Protein AF-D0I6M9-F1 (afdb_monomer_lite)

Radius of gyration: 14.78 Å; chains: 1; bounding box: 27×19×39 Å

Structure (mmCIF, N/CA/C/O backbone):
data_AF-D0I6M9-F1
#
_entry.id   AF-D0I6M9-F1
#
loop_
_atom_site.group_PDB
_atom_site.id
_atom_site.type_symbol
_atom_site.label_atom_id
_atom_site.label_alt_id
_atom_site.label_comp_id
_atom_site.label_asym_id
_atom_site.label_entity_id
_atom_site.label_seq_id
_atom_site.pdbx_PDB_ins_code
_atom_site.Cartn_x
_atom_site.Cartn_y
_atom_site.Cartn_z
_atom_site.occupancy
_atom_site.B_iso_or_equiv
_atom_site.auth_seq_id
_atom_site.auth_comp_id
_atom_site.auth_asym_id
_atom_site.auth_atom_id
_atom_site.pdbx_PDB_model_num
ATOM 1 N N . MET A 1 1 ? 0.255 -4.764 -6.101 1.00 91.81 1 MET A N 1
ATOM 2 C CA . MET A 1 1 ? 0.610 -3.550 -6.872 1.00 91.81 1 MET A CA 1
ATOM 3 C C . MET A 1 1 ? 1.994 -3.720 -7.476 1.00 91.81 1 MET A C 1
ATOM 5 O O . MET A 1 1 ? 2.721 -4.585 -7.010 1.00 91.81 1 MET A O 1
ATOM 9 N N . MET A 1 2 ? 2.364 -2.939 -8.494 1.00 93.75 2 MET A N 1
ATOM 10 C CA . MET A 1 2 ? 3.753 -2.936 -8.978 1.00 93.75 2 MET A CA 1
ATOM 11 C C . MET A 1 2 ? 4.702 -2.501 -7.856 1.00 93.75 2 MET A C 1
ATOM 13 O O . MET A 1 2 ? 4.380 -1.558 -7.120 1.00 93.75 2 MET A O 1
ATOM 17 N N . GLU A 1 3 ? 5.824 -3.208 -7.729 1.00 94.38 3 GLU A N 1
ATOM 18 C CA . GLU A 1 3 ? 6.887 -2.885 -6.775 1.00 94.38 3 GLU A CA 1
ATOM 19 C C . GLU A 1 3 ? 7.500 -1.503 -7.044 1.00 94.38 3 GLU A C 1
ATOM 21 O O . GLU A 1 3 ? 7.407 -0.970 -8.147 1.00 94.38 3 GLU A O 1
ATOM 26 N N . GLY A 1 4 ? 8.145 -0.921 -6.031 1.00 92.19 4 GLY A N 1
ATOM 27 C CA . GLY A 1 4 ? 8.937 0.307 -6.180 1.00 92.19 4 GLY A CA 1
ATOM 28 C C . GLY A 1 4 ? 8.527 1.463 -5.269 1.00 92.19 4 GLY A C 1
ATOM 29 O O . GLY A 1 4 ? 9.274 2.439 -5.170 1.00 92.19 4 GLY A O 1
ATOM 30 N N . ARG A 1 5 ? 7.394 1.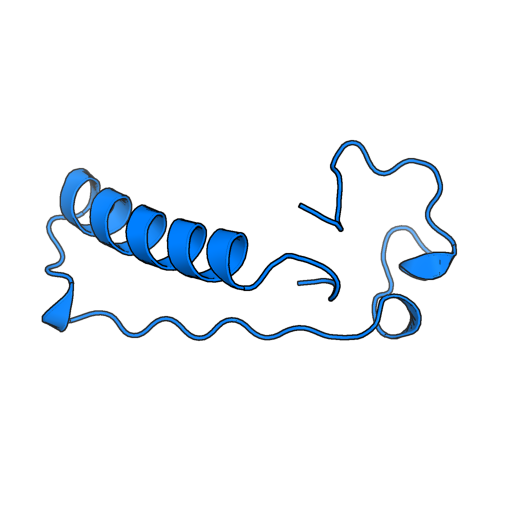355 -4.563 1.00 95.56 5 ARG A N 1
ATOM 31 C CA . ARG A 1 5 ? 6.960 2.354 -3.571 1.00 95.56 5 ARG A CA 1
ATOM 32 C C . ARG A 1 5 ? 7.788 2.277 -2.295 1.00 95.56 5 ARG A C 1
ATOM 34 O O . ARG A 1 5 ? 8.163 1.192 -1.841 1.00 95.56 5 ARG A O 1
ATOM 41 N N . LYS A 1 6 ? 8.005 3.428 -1.657 1.00 96.50 6 LYS A N 1
ATOM 42 C CA . LYS A 1 6 ? 8.701 3.494 -0.369 1.00 96.50 6 LYS A CA 1
ATOM 43 C C . LYS A 1 6 ? 7.905 2.772 0.713 1.00 96.50 6 LYS A C 1
ATOM 45 O O . LYS A 1 6 ? 6.673 2.723 0.702 1.00 96.50 6 LYS A O 1
ATOM 50 N N . VAL A 1 7 ? 8.628 2.254 1.704 1.00 96.81 7 VAL A N 1
ATOM 51 C CA . VAL A 1 7 ? 8.033 1.607 2.883 1.00 96.81 7 VAL A CA 1
ATOM 52 C C . VAL A 1 7 ? 7.053 2.548 3.591 1.00 96.81 7 VAL A C 1
ATOM 54 O O . VAL A 1 7 ? 5.951 2.131 3.940 1.00 96.81 7 VAL A O 1
ATOM 57 N N . GLU A 1 8 ? 7.408 3.825 3.731 1.00 97.00 8 GLU A N 1
ATOM 58 C CA . GLU A 1 8 ? 6.552 4.818 4.388 1.00 97.00 8 GLU A CA 1
ATOM 59 C C . GLU A 1 8 ? 5.254 5.087 3.619 1.00 97.00 8 GLU A C 1
ATOM 61 O O . GLU A 1 8 ? 4.194 5.188 4.233 1.00 97.00 8 GLU A O 1
ATOM 66 N N . THR A 1 9 ? 5.289 5.079 2.285 1.00 97.00 9 THR A N 1
ATOM 67 C CA . THR A 1 9 ? 4.087 5.200 1.446 1.00 97.00 9 THR A CA 1
ATOM 68 C C . THR A 1 9 ? 3.142 4.017 1.645 1.00 97.00 9 THR A C 1
ATOM 70 O O . THR A 1 9 ? 1.930 4.197 1.770 1.00 97.00 9 THR A O 1
ATOM 73 N N . LYS A 1 10 ? 3.682 2.796 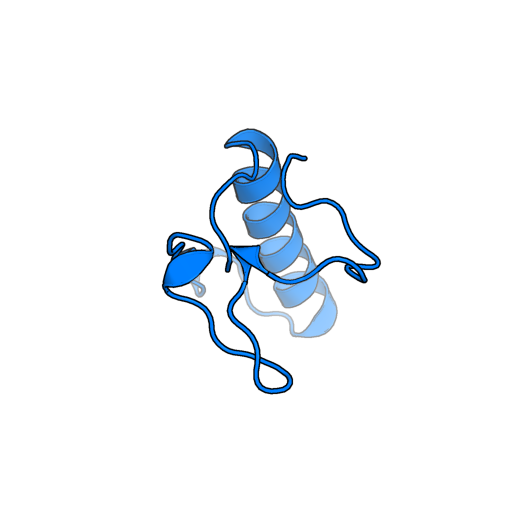1.741 1.00 97.19 10 LYS A N 1
ATOM 74 C CA . LYS A 1 10 ? 2.889 1.590 2.027 1.00 97.19 10 LYS A CA 1
ATOM 75 C C . LYS A 1 10 ? 2.247 1.648 3.416 1.00 97.19 10 LYS A C 1
ATOM 77 O O . LYS A 1 10 ? 1.059 1.365 3.548 1.00 97.19 10 LYS A O 1
ATOM 82 N N . LYS A 1 11 ? 2.993 2.082 4.438 1.00 98.06 11 LYS A N 1
ATOM 83 C CA . LYS A 1 11 ? 2.455 2.295 5.795 1.00 98.06 11 LYS A CA 1
ATOM 84 C C . LYS A 1 11 ? 1.371 3.375 5.817 1.00 98.06 11 LYS A C 1
ATOM 86 O O . LYS A 1 11 ? 0.353 3.196 6.480 1.00 98.06 11 LYS A O 1
ATOM 91 N N . ALA A 1 12 ? 1.576 4.479 5.099 1.00 97.94 12 ALA A N 1
ATOM 92 C CA . ALA A 1 12 ? 0.600 5.560 4.993 1.00 97.94 12 ALA A CA 1
ATOM 93 C C . ALA A 1 12 ? -0.703 5.080 4.339 1.00 97.94 12 ALA A C 1
ATOM 95 O O . ALA A 1 12 ? -1.778 5.383 4.850 1.00 97.94 12 ALA A O 1
ATOM 96 N N . LEU A 1 13 ? -0.612 4.267 3.280 1.00 97.81 13 LEU A N 1
ATOM 97 C CA . LEU A 1 13 ? -1.777 3.642 2.650 1.00 97.81 13 LEU A CA 1
ATOM 98 C C . LEU A 1 13 ? -2.549 2.756 3.636 1.00 97.81 13 LEU A C 1
ATOM 100 O O . LEU A 1 13 ? -3.763 2.893 3.741 1.00 97.81 13 LEU A O 1
ATOM 104 N N . ILE A 1 14 ? -1.860 1.891 4.386 1.00 98.31 14 ILE A N 1
ATOM 105 C CA . ILE A 1 14 ? -2.494 1.015 5.387 1.00 98.31 14 ILE A CA 1
ATOM 106 C C . ILE A 1 14 ? -3.252 1.846 6.433 1.00 98.31 14 ILE A C 1
ATOM 108 O O . ILE A 1 14 ? -4.431 1.603 6.677 1.00 98.31 14 ILE A O 1
ATOM 112 N N . LYS A 1 15 ? -2.613 2.878 7.002 1.00 98.50 15 LYS A N 1
ATOM 113 C CA . LYS A 1 15 ? -3.253 3.775 7.983 1.00 98.50 15 LYS A CA 1
ATOM 114 C C . LYS A 1 15 ? -4.452 4.519 7.391 1.00 98.50 15 LYS A C 1
ATOM 116 O O . LYS A 1 15 ? -5.482 4.645 8.045 1.00 98.50 15 LYS A O 1
ATOM 121 N N . ALA A 1 16 ? -4.334 4.992 6.151 1.00 98.38 16 ALA A N 1
ATOM 122 C CA . ALA A 1 16 ? -5.427 5.667 5.465 1.00 98.38 16 ALA A CA 1
ATOM 123 C C . ALA A 1 16 ? -6.616 4.727 5.219 1.00 98.38 16 ALA A C 1
ATOM 125 O O . ALA A 1 16 ? -7.758 5.162 5.342 1.00 98.38 16 ALA A O 1
ATOM 126 N N . LEU A 1 17 ? -6.374 3.455 4.892 1.00 98.44 17 LEU A N 1
ATOM 127 C CA . LEU A 1 17 ? -7.436 2.465 4.711 1.00 98.44 17 LEU A CA 1
ATOM 128 C C . LEU A 1 17 ? -8.182 2.193 6.019 1.00 98.44 17 LEU A C 1
ATOM 130 O O . LEU A 1 17 ? -9.406 2.270 6.006 1.00 98.44 17 LEU A O 1
ATOM 134 N N . PHE A 1 18 ? -7.475 1.972 7.134 1.00 98.56 18 PHE A N 1
ATOM 135 C CA . PHE A 1 18 ? -8.112 1.828 8.450 1.00 98.56 18 PHE A CA 1
ATOM 136 C C . PHE A 1 18 ? -9.027 3.016 8.767 1.00 98.56 18 PHE A C 1
ATOM 138 O O . PHE A 1 18 ? -10.220 2.824 8.987 1.00 98.56 18 PHE A O 1
ATOM 145 N N . ASN A 1 19 ? -8.500 4.243 8.677 1.00 98.56 19 ASN A N 1
ATOM 146 C CA . ASN A 1 19 ? -9.267 5.455 8.971 1.00 98.56 19 ASN A CA 1
ATOM 147 C C . ASN A 1 19 ? -10.500 5.605 8.066 1.00 98.56 19 ASN A C 1
ATOM 149 O O . ASN A 1 19 ? -11.573 5.977 8.529 1.00 98.56 19 ASN A O 1
ATOM 153 N N . ASN A 1 20 ? -10.361 5.340 6.762 1.00 98.56 20 ASN A N 1
ATOM 154 C CA . ASN A 1 20 ? -11.473 5.483 5.821 1.00 98.56 20 ASN A CA 1
ATOM 155 C C . ASN A 1 20 ? -12.551 4.416 6.022 1.00 98.56 20 ASN A C 1
ATOM 157 O O . ASN A 1 20 ? -13.732 4.715 5.852 1.00 98.56 20 ASN A O 1
ATOM 161 N N . ILE A 1 21 ? -12.162 3.181 6.343 1.00 98.50 21 ILE A N 1
ATOM 162 C CA . ILE A 1 21 ? -13.110 2.094 6.590 1.00 98.50 21 ILE A CA 1
ATOM 163 C C . ILE A 1 21 ? -13.890 2.370 7.878 1.00 98.50 21 ILE A C 1
ATOM 165 O O . ILE A 1 21 ? -15.117 2.301 7.860 1.00 98.50 21 ILE A O 1
ATOM 169 N N . GLU A 1 22 ? -13.210 2.768 8.952 1.00 98.38 22 GLU A N 1
ATOM 170 C CA . GLU A 1 22 ? -13.861 3.148 10.206 1.00 98.38 22 GLU A CA 1
ATOM 171 C C . GLU A 1 22 ? -14.816 4.333 9.998 1.00 98.38 22 GLU A C 1
ATOM 173 O O . GLU A 1 22 ? -15.994 4.248 10.338 1.00 98.38 22 GLU A O 1
ATOM 178 N N . LEU A 1 23 ? -14.359 5.402 9.334 1.00 98.50 23 LEU A N 1
ATOM 179 C CA . LEU A 1 23 ? -15.159 6.613 9.123 1.00 98.50 23 LEU A CA 1
ATOM 180 C C . LEU A 1 23 ? -16.386 6.389 8.227 1.00 98.50 23 LEU A C 1
ATOM 182 O O . LEU A 1 23 ? -17.417 7.026 8.432 1.00 98.50 23 LEU A O 1
ATOM 186 N N . ARG A 1 24 ? -16.287 5.529 7.206 1.00 98.38 24 ARG A N 1
ATOM 187 C CA . ARG A 1 24 ? -17.370 5.341 6.223 1.00 98.38 24 ARG A CA 1
ATOM 188 C C . ARG A 1 24 ? -18.287 4.167 6.535 1.00 98.38 24 ARG A C 1
ATOM 190 O O . ARG A 1 24 ? -19.435 4.193 6.101 1.00 98.38 24 ARG A O 1
ATOM 197 N N . LEU A 1 25 ? -17.779 3.138 7.208 1.00 98.06 25 LEU A N 1
ATOM 198 C CA . LEU A 1 25 ? -18.479 1.867 7.408 1.00 98.06 25 LEU A CA 1
ATOM 199 C C . LEU A 1 25 ? -18.631 1.497 8.891 1.00 98.06 25 LEU A C 1
ATOM 201 O O . LEU A 1 25 ? -19.345 0.546 9.187 1.00 98.06 25 LEU A O 1
ATOM 205 N N . GLY A 1 26 ? -17.992 2.224 9.816 1.00 97.88 26 GLY A N 1
ATOM 206 C CA . GLY A 1 26 ? -18.081 1.966 11.258 1.00 97.88 26 GLY A CA 1
ATOM 207 C C . GLY A 1 26 ? -17.380 0.684 11.716 1.00 97.88 26 GLY A C 1
ATOM 208 O O . GLY A 1 26 ? -17.669 0.198 12.805 1.00 97.88 26 GLY A O 1
ATOM 209 N N . ILE A 1 27 ? -16.493 0.115 10.893 1.00 98.44 27 ILE A N 1
ATOM 210 C CA . ILE A 1 27 ? -15.738 -1.097 11.233 1.00 98.44 27 ILE A CA 1
ATOM 211 C C . ILE A 1 27 ? -14.452 -0.679 11.943 1.00 98.44 27 ILE A C 1
ATOM 213 O O . ILE A 1 27 ? -13.652 0.075 11.382 1.00 98.44 27 ILE A O 1
ATOM 217 N N . ALA A 1 28 ? -14.255 -1.169 13.165 1.00 98.25 28 ALA A N 1
ATOM 218 C CA . ALA A 1 28 ? -13.091 -0.827 13.965 1.00 98.25 28 ALA A CA 1
ATOM 219 C C . ALA A 1 28 ? -11.802 -1.422 13.356 1.00 98.25 28 ALA A C 1
ATOM 221 O O . ALA A 1 28 ? -11.828 -2.528 12.810 1.00 98.25 28 ALA A O 1
ATOM 222 N N . PRO A 1 29 ? -10.640 -0.755 13.493 1.00 97.88 29 PRO A N 1
ATOM 223 C CA . PRO A 1 29 ? -9.375 -1.261 12.955 1.00 97.88 29 PRO A CA 1
ATOM 224 C C . PRO A 1 29 ? -8.965 -2.652 13.459 1.00 97.88 29 PRO A C 1
ATOM 226 O O . PRO A 1 29 ? -8.258 -3.364 12.755 1.00 97.88 29 PRO A O 1
ATOM 229 N N . ILE A 1 30 ? -9.405 -3.045 14.660 1.00 98.00 30 ILE A N 1
ATOM 230 C CA . ILE A 1 30 ? -9.121 -4.364 15.248 1.00 98.00 30 ILE A CA 1
ATOM 231 C C . ILE A 1 30 ? -9.764 -5.519 14.467 1.00 98.00 30 ILE A C 1
ATOM 233 O O . ILE A 1 30 ? -9.260 -6.638 14.507 1.00 98.00 30 ILE A O 1
ATOM 237 N N . ASP A 1 31 ? -10.830 -5.236 13.719 1.00 98.31 31 ASP A N 1
ATOM 238 C CA . ASP A 1 31 ? -11.581 -6.224 12.943 1.00 98.31 31 ASP A CA 1
ATOM 239 C C . ASP A 1 31 ? -11.071 -6.350 11.494 1.00 98.31 31 ASP A C 1
ATOM 241 O O . ASP A 1 31 ? -11.691 -7.015 10.663 1.00 98.31 31 ASP A O 1
ATOM 245 N N . ILE A 1 32 ? -9.961 -5.682 11.151 1.00 97.62 32 ILE A N 1
ATOM 246 C CA . ILE A 1 32 ? -9.460 -5.574 9.779 1.00 97.62 32 ILE A CA 1
ATOM 247 C C . ILE A 1 32 ? -7.980 -5.970 9.725 1.00 97.62 32 ILE A C 1
ATOM 249 O O . ILE A 1 32 ? -7.137 -5.415 10.424 1.00 97.62 32 ILE A O 1
ATOM 253 N N . GLU A 1 33 ? -7.635 -6.866 8.800 1.00 98.44 33 GLU A N 1
ATOM 254 C CA . GLU A 1 33 ? -6.248 -7.178 8.442 1.00 98.44 33 GLU A CA 1
ATOM 255 C C . GLU A 1 33 ? -5.947 -6.696 7.014 1.00 98.44 33 GLU A C 1
ATOM 257 O O . GLU A 1 33 ? -6.726 -6.927 6.087 1.00 98.44 33 GLU A O 1
ATOM 262 N N . ILE A 1 34 ? -4.806 -6.024 6.815 1.00 98.12 34 ILE A N 1
ATOM 263 C CA . ILE A 1 34 ? -4.390 -5.496 5.508 1.00 98.12 34 ILE A CA 1
ATOM 264 C C . ILE A 1 34 ? -3.005 -6.030 5.154 1.00 98.12 34 ILE A C 1
ATOM 266 O O . ILE A 1 34 ? -2.013 -5.692 5.796 1.00 98.12 34 ILE A O 1
ATOM 270 N N . THR A 1 35 ? -2.925 -6.783 4.056 1.00 97.94 35 THR A N 1
ATOM 271 C CA . THR A 1 35 ? -1.658 -7.227 3.464 1.00 97.94 35 THR A CA 1
ATOM 272 C C . THR A 1 35 ? -1.460 -6.608 2.084 1.00 97.94 35 THR A C 1
ATOM 274 O O . THR A 1 35 ? -2.281 -6.767 1.181 1.00 97.94 35 THR A O 1
ATOM 277 N N . ILE A 1 36 ? -0.324 -5.938 1.891 1.00 97.31 36 ILE A N 1
ATOM 278 C CA . ILE A 1 36 ? 0.100 -5.418 0.590 1.00 97.31 36 ILE A CA 1
ATOM 279 C C . ILE A 1 36 ? 0.959 -6.472 -0.112 1.00 97.31 36 ILE A C 1
ATOM 281 O O . ILE A 1 36 ? 2.019 -6.842 0.385 1.00 97.31 36 ILE A O 1
ATOM 285 N N . LYS A 1 37 ? 0.530 -6.916 -1.298 1.00 96.94 37 LYS A N 1
ATOM 286 C CA . LYS A 1 37 ? 1.337 -7.764 -2.187 1.00 96.94 37 LYS A CA 1
ATOM 287 C C . LYS A 1 37 ? 1.915 -6.934 -3.325 1.00 96.94 37 LYS A C 1
ATOM 289 O O . LYS A 1 37 ? 1.184 -6.177 -3.972 1.00 96.94 37 LYS A O 1
ATOM 294 N N . GLU A 1 38 ? 3.203 -7.108 -3.581 1.00 96.25 38 GLU A N 1
ATOM 295 C CA . GLU A 1 38 ? 3.924 -6.460 -4.673 1.00 96.25 38 GLU A CA 1
ATOM 296 C C . GLU A 1 38 ? 4.535 -7.497 -5.611 1.00 96.25 38 GLU A C 1
ATOM 298 O O . GLU A 1 38 ? 4.867 -8.603 -5.184 1.00 96.25 38 GLU A O 1
ATOM 303 N N . GLN A 1 39 ? 4.627 -7.151 -6.892 1.00 96.88 39 GLN A N 1
ATOM 304 C CA . GLN A 1 39 ? 5.299 -7.960 -7.906 1.00 96.88 39 GLN A CA 1
ATOM 305 C C . GLN A 1 39 ? 6.128 -7.042 -8.814 1.00 96.88 39 GLN A C 1
ATOM 307 O O . GLN A 1 39 ? 5.701 -5.897 -9.036 1.00 96.88 39 GLN A O 1
ATOM 312 N N . PRO A 1 40 ? 7.252 -7.535 -9.362 1.00 95.50 40 PRO A N 1
ATOM 313 C CA . PRO A 1 40 ? 8.041 -6.816 -10.355 1.00 95.50 40 PRO A CA 1
ATOM 314 C C . PRO A 1 40 ? 7.220 -6.358 -11.552 1.00 95.50 40 PRO A C 1
ATOM 316 O O . PRO A 1 40 ? 6.273 -7.038 -11.941 1.00 95.50 40 PRO A O 1
ATOM 319 N N . ALA A 1 41 ? 7.592 -5.227 -12.157 1.00 93.94 41 ALA A N 1
ATOM 320 C CA . ALA A 1 41 ? 6.849 -4.631 -13.272 1.00 93.94 41 ALA A CA 1
ATOM 321 C C . ALA A 1 41 ? 6.651 -5.605 -14.454 1.00 93.94 41 ALA A C 1
ATOM 323 O O . ALA A 1 41 ? 5.547 -5.694 -14.984 1.00 93.94 41 ALA A O 1
ATOM 324 N N . HIS A 1 42 ? 7.656 -6.427 -14.772 1.00 94.88 42 HIS A N 1
ATOM 325 C CA . HIS A 1 42 ? 7.582 -7.451 -15.825 1.00 94.88 42 HIS A CA 1
ATOM 326 C C . HIS A 1 42 ? 6.625 -8.619 -15.512 1.00 94.88 42 HIS A C 1
ATOM 328 O O . HIS A 1 42 ? 6.272 -9.389 -16.399 1.00 94.88 42 HIS A O 1
ATOM 334 N N . CYS A 1 43 ? 6.184 -8.775 -14.259 1.00 96.31 43 CYS A N 1
ATOM 335 C CA . CYS A 1 43 ? 5.149 -9.742 -13.878 1.00 96.31 43 CYS A CA 1
ATOM 336 C C . CYS A 1 43 ? 3.726 -9.173 -13.997 1.00 96.31 43 CYS A C 1
ATOM 338 O O . CYS A 1 43 ? 2.758 -9.880 -13.715 1.00 96.31 43 CYS A O 1
ATOM 340 N N . TRP A 1 44 ? 3.580 -7.902 -14.376 1.00 94.62 44 TRP A N 1
ATOM 341 C CA . TRP A 1 44 ? 2.288 -7.276 -14.633 1.00 94.62 44 TRP A CA 1
ATOM 342 C C . TRP A 1 44 ? 2.027 -7.224 -16.130 1.00 94.62 44 TRP A C 1
ATOM 344 O O . TRP A 1 44 ? 2.875 -6.760 -16.879 1.00 94.62 44 TRP A O 1
ATOM 354 N N . GLY A 1 45 ? 0.832 -7.640 -16.549 1.00 93.75 45 GLY A N 1
ATOM 355 C CA . GLY A 1 45 ? 0.343 -7.465 -17.914 1.00 93.75 45 GLY A CA 1
ATOM 356 C C . GLY A 1 45 ? -0.956 -6.670 -17.905 1.00 93.75 45 GLY A C 1
ATOM 357 O O . GLY A 1 45 ? -1.915 -7.051 -17.232 1.00 93.75 45 GLY A O 1
ATOM 358 N N . PHE A 1 46 ? -0.999 -5.555 -18.628 1.00 91.00 46 PHE A N 1
ATOM 359 C CA . PHE A 1 46 ? -2.215 -4.765 -18.810 1.00 91.00 46 PHE A CA 1
ATOM 360 C C . PHE A 1 46 ? -2.160 -4.006 -20.134 1.00 91.00 46 PHE A C 1
ATOM 362 O O . PHE A 1 46 ? -1.092 -3.662 -20.619 1.00 91.00 46 PHE A O 1
ATOM 369 N N . ARG A 1 47 ? -3.325 -3.761 -20.751 1.00 90.19 47 ARG A N 1
ATOM 370 C CA . ARG A 1 47 ? -3.429 -3.096 -22.070 1.00 90.19 47 ARG A CA 1
ATOM 371 C C . ARG A 1 47 ? -2.610 -3.772 -23.190 1.00 90.19 47 ARG A C 1
ATOM 373 O O . ARG A 1 47 ? -2.275 -3.125 -24.172 1.00 90.19 47 ARG A O 1
ATOM 380 N N . GLY A 1 48 ? -2.322 -5.069 -23.057 1.00 91.75 48 GLY A N 1
ATOM 381 C CA . GLY A 1 48 ? -1.558 -5.838 -24.046 1.00 91.75 48 GLY A CA 1
ATOM 382 C C . GLY A 1 48 ? -0.037 -5.663 -23.978 1.00 91.75 48 GLY A C 1
ATOM 383 O O . GLY A 1 48 ? 0.639 -6.172 -24.862 1.00 91.75 48 GLY A O 1
ATOM 384 N N . ILE A 1 49 ? 0.484 -4.985 -22.952 1.00 94.19 49 ILE A N 1
ATOM 385 C CA . ILE A 1 49 ? 1.919 -4.775 -22.707 1.00 94.19 49 ILE A CA 1
ATOM 386 C C . ILE A 1 49 ? 2.280 -5.157 -21.265 1.00 94.19 49 ILE A C 1
ATOM 388 O O . ILE A 1 49 ? 1.387 -5.310 -20.416 1.00 94.19 49 ILE A O 1
ATOM 392 N N . THR A 1 50 ? 3.568 -5.335 -20.975 1.00 94.81 50 THR A N 1
ATOM 393 C CA . THR A 1 50 ? 4.043 -5.573 -19.606 1.00 94.81 50 THR A CA 1
ATOM 394 C C . THR A 1 50 ? 4.244 -4.268 -18.835 1.00 94.81 50 THR A C 1
ATOM 396 O O . THR A 1 50 ? 4.367 -3.189 -19.409 1.00 94.81 50 THR A O 1
ATOM 399 N N . GLY A 1 51 ? 4.251 -4.336 -17.501 1.00 90.88 51 GLY A N 1
ATOM 400 C CA . GLY A 1 51 ? 4.341 -3.157 -16.633 1.00 90.88 51 GLY A CA 1
ATOM 401 C C . GLY A 1 51 ? 5.595 -2.304 -16.842 1.00 90.88 51 GLY A C 1
ATOM 402 O O . GLY A 1 51 ? 5.558 -1.100 -16.603 1.00 90.88 51 GLY A O 1
ATOM 403 N N . ASP A 1 52 ? 6.688 -2.916 -17.287 1.00 91.19 52 ASP A N 1
ATOM 404 C CA . ASP A 1 52 ? 7.959 -2.273 -17.628 1.00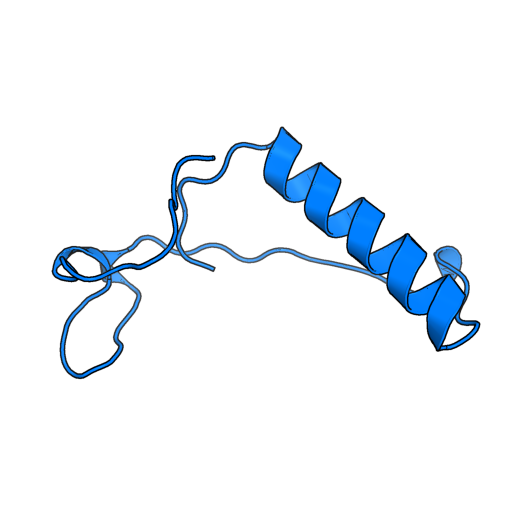 91.19 52 ASP A CA 1
ATOM 405 C C . ASP A 1 52 ? 7.987 -1.657 -19.039 1.00 91.19 52 ASP A C 1
ATOM 407 O O . ASP A 1 52 ? 8.785 -0.757 -19.287 1.00 91.19 52 ASP A O 1
ATOM 411 N N . GLU A 1 53 ? 7.085 -2.067 -19.934 1.00 92.50 53 GLU A N 1
ATOM 412 C CA . GLU A 1 53 ? 6.912 -1.482 -21.274 1.00 92.50 53 GLU A CA 1
ATOM 413 C C . GLU A 1 53 ? 5.999 -0.243 -21.267 1.00 92.50 53 GLU A C 1
ATOM 415 O O . GLU A 1 53 ? 5.892 0.481 -22.261 1.00 92.50 53 GLU A O 1
ATOM 420 N N . VAL A 1 54 ? 5.310 0.021 -20.154 1.00 89.50 54 VAL A N 1
ATOM 421 C CA . VAL A 1 54 ? 4.287 1.070 -20.081 1.00 89.50 54 VAL A CA 1
ATOM 422 C C . VAL A 1 54 ? 4.923 2.453 -19.961 1.00 89.50 54 VAL A C 1
ATOM 424 O O . VAL A 1 54 ? 5.487 2.815 -18.930 1.00 89.50 54 VAL A O 1
ATOM 427 N N . ALA A 1 55 ? 4.740 3.276 -20.995 1.00 83.25 55 ALA A N 1
ATOM 428 C CA . ALA A 1 55 ? 5.227 4.657 -21.037 1.00 83.25 55 ALA A CA 1
ATOM 429 C C . ALA A 1 55 ? 4.184 5.710 -20.606 1.00 83.25 55 ALA A C 1
ATOM 431 O O . ALA A 1 55 ? 4.545 6.852 -20.325 1.00 83.25 55 ALA A O 1
ATOM 432 N N . ASP A 1 56 ? 2.895 5.357 -20.550 1.00 87.00 56 ASP A N 1
ATOM 433 C CA . ASP A 1 56 ? 1.777 6.299 -20.376 1.00 87.00 56 ASP A CA 1
ATOM 434 C C . ASP A 1 56 ? 1.150 6.286 -18.965 1.00 87.00 56 ASP A C 1
ATOM 436 O O . ASP A 1 56 ? -0.008 6.670 -18.776 1.00 87.00 56 ASP A O 1
ATOM 440 N N . LEU A 1 57 ? 1.901 5.858 -17.943 1.00 85.06 57 LEU A N 1
ATOM 441 C CA . LEU A 1 57 ? 1.422 5.875 -16.558 1.00 85.06 57 LEU A CA 1
ATOM 442 C C . LEU A 1 57 ? 1.165 7.310 -16.072 1.00 85.06 57 LEU A C 1
ATOM 444 O O . LEU A 1 57 ? 2.071 8.134 -15.975 1.00 85.06 57 LEU A O 1
ATOM 448 N N . THR A 1 58 ? -0.073 7.584 -15.656 1.00 88.12 58 THR A N 1
ATOM 449 C CA . THR A 1 58 ? -0.476 8.880 -15.076 1.00 88.12 58 THR A CA 1
ATOM 450 C C . THR A 1 58 ? -0.061 9.054 -13.610 1.00 88.12 58 THR A C 1
ATOM 452 O O . THR A 1 58 ? -0.290 10.108 -13.019 1.00 88.12 58 THR A O 1
ATOM 455 N N . TYR A 1 59 ? 0.548 8.034 -13.001 1.00 84.56 59 TYR A N 1
ATOM 456 C CA . TYR A 1 59 ? 0.970 8.025 -11.603 1.00 84.56 59 TYR A CA 1
ATOM 457 C C . TYR A 1 59 ? 2.415 7.548 -11.457 1.00 84.56 59 TYR A C 1
ATOM 459 O O . TYR A 1 59 ? 2.932 6.784 -12.267 1.00 84.56 59 TYR A O 1
ATOM 467 N N . LYS A 1 60 ? 3.068 7.972 -10.372 1.00 85.94 60 LYS A N 1
ATOM 468 C CA . LYS A 1 60 ? 4.448 7.586 -10.060 1.00 85.94 60 LYS A CA 1
ATOM 469 C C . LYS A 1 60 ? 4.471 6.311 -9.219 1.00 85.94 60 LYS A C 1
ATOM 471 O O . LYS A 1 60 ? 3.761 6.212 -8.218 1.00 85.94 60 LYS A O 1
ATOM 476 N N . VAL A 1 61 ? 5.303 5.348 -9.613 1.00 82.69 61 VAL A N 1
ATOM 477 C CA . VAL A 1 61 ? 5.513 4.100 -8.858 1.00 82.69 61 VAL A CA 1
ATOM 478 C C . VAL A 1 61 ? 6.524 4.303 -7.723 1.00 82.69 61 VAL A C 1
ATOM 480 O O . VAL A 1 61 ? 6.323 3.788 -6.629 1.00 82.69 61 VAL A O 1
ATOM 483 N N . HIS A 1 62 ? 7.554 5.126 -7.928 1.00 83.56 62 HIS A N 1
ATOM 484 C CA . HIS A 1 62 ? 8.592 5.408 -6.929 1.00 83.56 62 HIS A CA 1
ATOM 485 C C . HIS A 1 62 ? 8.252 6.621 -6.057 1.00 83.56 62 HIS A C 1
ATOM 487 O O . HIS A 1 62 ? 8.829 7.700 -6.214 1.00 83.56 62 HIS A O 1
ATOM 493 N N . VAL A 1 63 ? 7.290 6.443 -5.149 1.00 80.44 63 VAL A N 1
ATOM 494 C CA . VAL A 1 63 ? 6.849 7.463 -4.177 1.00 80.44 63 VAL A CA 1
ATOM 495 C C . VAL A 1 63 ? 6.977 6.991 -2.746 1.00 80.44 63 VAL A C 1
ATOM 497 O O . VAL A 1 63 ? 6.667 5.811 -2.454 1.00 80.44 63 VAL A O 1
#

InterPro domains:
  IPR014347 Tautomerase/MIF superfamily [G3DSA:3.30.429.10] (1-63)
  IPR014347 Tautomerase/MIF superfamily [SSF55331] (1-53)
  IPR037479 Tautomerase, MSAD family [PF14552] (1-47)

pLDDT: mean 94.46, std 4.8, range [80.44, 98.56]

Secondary structure (DSSP, 8-state):
-BS---HHHHHHHHHHHHHH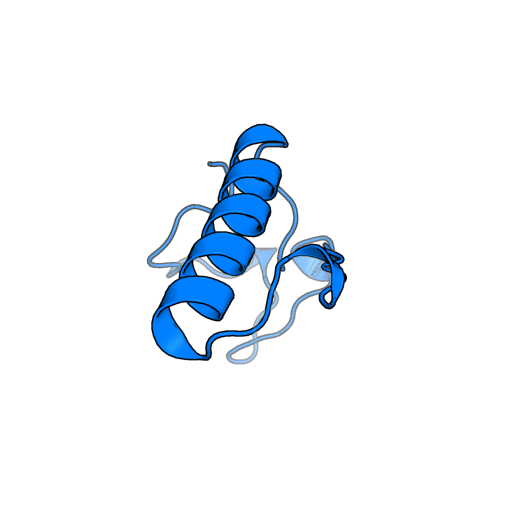HHHHH---GGG-------B-GGG-EETTEETTT----SS-S--

Foldseek 3Di:
DEDAEDPVVVVVVLVVVQVVCCVPPVDHSVNDDDDDDYDHQQVDDDPNDTRVPDPPDPDDNND

Organism: NCBI:txid675812

Sequence (63 aa):
MMEGRKVETKKALIKALFNNIELRLGIAPIDIEITIKEQPAHCWGFRGITGDEVADLTYKVHV

=== Feature glossary ===
Reading guide. The protein is described through the following features:

Foldseek 3Di. A 3Di character summarizes, for each residue, the relative orientation of the Cα frame of its nearest spatial neighbor. Because it encodes fold topology r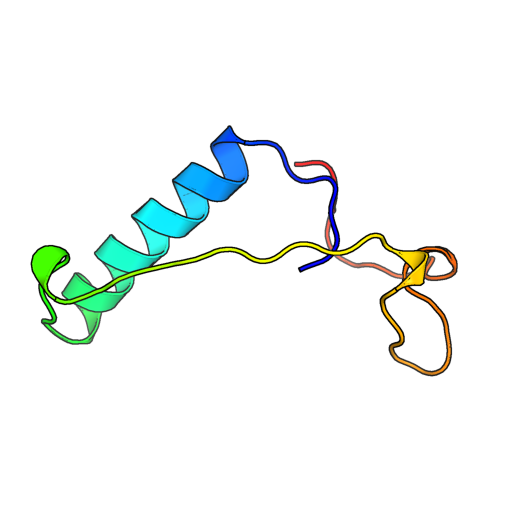ather than chemistry, 3Di alignments detect remote structural similarity that sequence alignment misses.

Contact-map, Ramachandran, and PAE plots. Plot images: a contact map (which residues are close i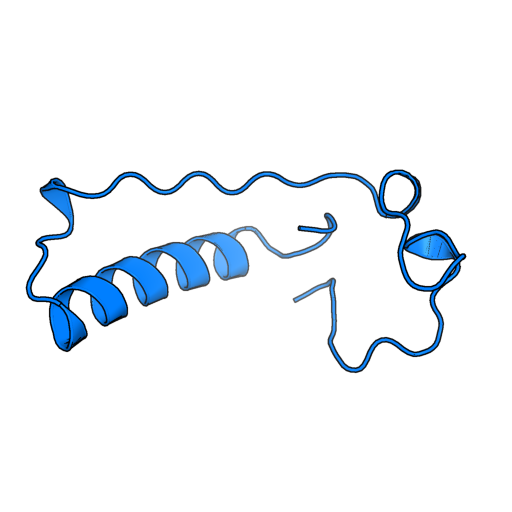n 3D, as an N×N binary image), a Ramachandran scatter (backbone torsion angles, revealing secondary-structure composition at a glance), and — for AlphaFold structures — a PAE heatmap (pairwise prediction confidence).

Radius of gyration, Cα contacts, bounding box. Radius of gyration (Rg) is the root-mean-square distance of Cα atoms from their centroid — a single number for overall size and compactness. A globular domain of N residues has Rg ≈ 2.2·N^0.38 Å; an extended or disordered chain has a much larger Rg. The Cα contact count is the number of residue pairs whose Cα atoms are within 8 Å and are more than four positions apart in sequence — a standard proxy for tertiary packing density. The bounding box is the smallest axis-aligned box enclosing all Cα atoms.

Secondary structure (8-state, DSSP). Eight-state secondary structure (DSSP): H is the canonical α-helix, G the tighter 3₁₀-helix, I the wider π-helix; E/B are β-structure, T and S are turns and bends, and '-' is everything else. DSSP derives these from the pattern of main-chain N–H···O=C hydrogen bonds, not from the sequence.

B-factor. B-factor (Debye–Waller factor) reflects atomic displacement in the crystal lattice. It is an experimental observable (units Å²), not a prediction; low values mean the atom is pinned down, high values mean it moves or is heterogeneous across the crystal.

pLDDT. pLDDT is the predicted lDDT-Cα score: AlphaFold's confidence that the local environment of each residue (all inter-atomic distances within 15 Å) is correctly placed. It is a per-residue number between 0 and 100, with higher meaning more reliable.

Nearest PDB structures. Nearest PDB neighbors are the top structural matches found by Foldseek when searching this structure against the entire Protein Data Bank. Each hit reports a TM-score (0 to 1; >0.5 almost always implies the same fold) and an E-value. These are *structural* homologs — they may share no detectable sequence similarity.

Solvent-accessible surface area. Accessible surface area quantifies burial. A residue with SASA near zero is packed into the hydrophobic core; one with SASA >100 Å² sits on the surface. Computed here via the Shrake–Rupley numerical algorithm with a 1.4 Å probe.

Rendered structure images. Structure images are PyMOL renders from six orthogonal camera directions. Cartoon representation draws helices as coils and strands as arrows; sticks shows the backbone as bonds; surface shows the solvent-excluded envelope. Rainbow coloring maps sequence position to hue (blue→red, N→C); chain coloring assigns a distinct color per polypeptide.

Backbone torsions (φ/ψ). φ (phi) and ψ (psi) are the two rotatable backbone dihedrals per residue: φ is the C(i-1)–N–Cα–C torsion, ψ is the N–Cα–C–N(i+1) torsion, both in degrees on (−180°, 180°]. α-helical residues cluster near (−60°, −45°); β-strand residues near (−120°, +130°). A Ramachandran plot is simply a scatter of (φ, ψ) for every residue.

Predicted aligned error. Predicted Aligned Error (PAE) is an AlphaFold confidence matrix: entry (i, j) is the expected error in the position of residue j, in ångströms, when the prediction is superimposed on the true structure at residue i. Low PAE within a block of residues means that block is internally rigid and well-predicted; high PAE between two blocks means their relative placement is uncertain even if each block individually is confident.

mmCIF coordinates. Structure coordinates are given as an mmCIF _atom_site loop: one row per atom with element, residue name, chain id, sequence number, and x/y/z position in Å. Only the four main-chain atoms per residue are included here; side chains are omitted to keep the record compact.

InterPro / GO / CATH / organism. Database cross-references. InterPro integrates a dozen domain/family signature databases into unified entries with residue-range hits. GO terms attach function/process/location labels with evidence codes. CATH codes position the fold in a four-level structural taxonomy. Organism is the NCBI-taxonomy species name.

Secondary structure (3-state, P-SEA). SS3 is a coarse helix/strand/coil call (letters a/b/c) made by the P-SEA algorithm from inter-Cα distances and dihedrals. It is less detailed than DSSP but needs only Cα positions.

Sequence. Sequence gives the chain of amino acids in standard one-letter code (A=alanine, C=cysteine, …, Y=tyrosine), read N→C. It is the only feature that is directly encoded by the gene; all structural features are derived from the folded form of this sequence.